Protein AF-A0A6I9PA57-F1 (afdb_monomer_lite)

Sequence (96 aa):
MAKDPLAEAGFYFDELNKLRVLEPDVSQKTSELKEECKEFVDKIGQFQKIVGGLIELVDDLAKEAEREKMKVRLALAHFEIPGGCRFWPRLSSSHA

Secondary structure (DSSP, 8-state):
----HHHHTT-EE-TTS-EESS-HHHHHHHHHHHHHHHHHHHHHHHHHHHHHHHHHHHHHHHHHHHHHHHHHHHHHHHHS-SS-------------

Foldseek 3Di:
DDDDVCVVVQWDADPVRDTDNDDPVVVVVVVVVVVVVVVVVVVVVVVVVVVVVVVVVVVVVVVVVVVVVVVVVVVVVVVCDDDDDDDDPPPDDDDD

Radius of gyration: 35.33 Å; chains: 1; bounding box: 52×24×100 Å

InterPro domains:
  IPR028172 Intraflagellar transport protein 20 [PF14931] (10-71)
  IPR028172 Intraflagellar transport protein 20 [PTHR31978] (1-72)

Organism: NCBI:txid8208

Structure (mmCIF, N/CA/C/O backbone):
data_AF-A0A6I9PA57-F1
#
_entry.id   AF-A0A6I9PA57-F1
#
loop_
_atom_site.group_PDB
_atom_site.id
_atom_site.type_symbol
_atom_site.label_atom_id
_atom_site.label_alt_id
_atom_site.label_comp_id
_atom_site.label_asym_id
_atom_site.label_entity_id
_atom_site.label_seq_id
_atom_site.pdbx_PDB_ins_code
_atom_site.Cartn_x
_atom_site.Cartn_y
_atom_site.Cartn_z
_atom_site.occupancy
_atom_site.B_iso_or_equiv
_atom_site.auth_seq_id
_atom_site.auth_comp_id
_atom_site.auth_asym_id
_atom_site.auth_atom_id
_atom_site.pdbx_PDB_model_num
ATOM 1 N N . MET A 1 1 ? -15.715 -19.232 44.780 1.00 43.34 1 MET A N 1
ATOM 2 C CA . MET A 1 1 ? -15.259 -17.945 44.221 1.00 43.34 1 MET A CA 1
ATOM 3 C C . MET A 1 1 ? -16.508 -17.193 43.801 1.00 43.34 1 MET A C 1
ATOM 5 O O . MET A 1 1 ? -17.192 -17.669 42.903 1.00 43.34 1 MET A O 1
ATOM 9 N N . ALA A 1 2 ? -16.898 -16.149 44.535 1.00 54.94 2 ALA A N 1
ATOM 10 C CA . ALA A 1 2 ? -18.053 -15.337 44.155 1.00 54.94 2 ALA A CA 1
ATOM 11 C C . ALA A 1 2 ? -17.717 -14.623 42.841 1.00 54.94 2 ALA A C 1
ATOM 13 O O . ALA A 1 2 ? -16.647 -14.027 42.733 1.00 54.94 2 ALA A O 1
ATOM 14 N N . LYS A 1 3 ? -18.578 -14.763 41.832 1.00 58.03 3 LYS A N 1
ATOM 15 C CA . LYS A 1 3 ? -18.449 -14.011 40.583 1.00 58.03 3 LYS A CA 1
ATOM 16 C C . LYS A 1 3 ? -18.714 -12.542 40.899 1.00 58.03 3 LYS A C 1
ATOM 18 O O . LYS A 1 3 ? -19.632 -12.250 41.662 1.00 58.03 3 LYS A O 1
ATOM 23 N N . ASP A 1 4 ? -17.890 -11.652 40.361 1.00 73.94 4 ASP A N 1
ATOM 24 C CA . ASP A 1 4 ? -18.064 -10.217 40.552 1.00 73.94 4 ASP A CA 1
ATOM 25 C C . ASP A 1 4 ? -19.366 -9.780 39.847 1.00 73.94 4 ASP A C 1
ATOM 27 O O . ASP A 1 4 ? -19.468 -9.932 38.624 1.00 73.94 4 ASP A O 1
ATOM 31 N N . PRO A 1 5 ? -20.388 -9.296 40.578 1.00 78.25 5 PRO A N 1
ATOM 32 C CA . PRO A 1 5 ? -21.686 -8.952 39.998 1.00 78.25 5 PRO A CA 1
ATOM 33 C C . PRO A 1 5 ? -21.587 -7.829 38.958 1.00 78.25 5 PRO A C 1
ATOM 35 O O . PRO A 1 5 ? -22.452 -7.724 38.090 1.00 78.25 5 PRO A O 1
ATOM 38 N N . LEU A 1 6 ? -20.532 -7.007 39.010 1.00 76.25 6 LEU A N 1
ATOM 39 C CA . LEU A 1 6 ? -20.271 -5.980 38.001 1.00 76.25 6 LEU A CA 1
ATOM 40 C C . LEU A 1 6 ? -19.831 -6.601 36.672 1.00 76.25 6 LEU A C 1
ATOM 42 O O . LEU A 1 6 ? -20.356 -6.217 35.628 1.00 76.25 6 LEU A O 1
ATOM 46 N N . ALA A 1 7 ? -18.961 -7.612 36.714 1.00 73.06 7 ALA A N 1
ATOM 47 C CA . ALA A 1 7 ? -18.520 -8.327 35.519 1.00 73.06 7 ALA A CA 1
ATOM 48 C C . ALA A 1 7 ? -19.672 -9.114 34.869 1.00 73.06 7 ALA A C 1
ATOM 50 O O . ALA A 1 7 ? -19.793 -9.142 33.647 1.00 73.06 7 ALA A O 1
ATOM 51 N N . GLU A 1 8 ? -20.570 -9.697 35.673 1.00 77.81 8 GLU A N 1
ATOM 52 C CA . GLU A 1 8 ? -21.763 -10.402 35.173 1.00 77.81 8 GLU A CA 1
ATOM 53 C C . GLU A 1 8 ? -22.784 -9.444 34.525 1.00 77.81 8 GLU A C 1
ATOM 55 O O . GLU A 1 8 ? -23.503 -9.827 33.603 1.00 77.81 8 GLU A O 1
ATOM 60 N N . ALA A 1 9 ? -22.786 -8.174 34.940 1.00 82.44 9 ALA A N 1
ATOM 61 C CA . ALA A 1 9 ? -23.549 -7.094 34.318 1.00 82.44 9 ALA A CA 1
ATOM 62 C C . ALA A 1 9 ? -22.827 -6.426 33.124 1.00 82.44 9 ALA A C 1
ATOM 64 O O . ALA A 1 9 ? -23.357 -5.473 32.551 1.00 82.44 9 ALA A O 1
ATOM 65 N N . GLY A 1 10 ? -21.639 -6.911 32.734 1.00 78.38 10 GLY A N 1
ATOM 66 C CA . GLY A 1 10 ? -20.856 -6.375 31.614 1.00 78.38 10 GLY A CA 1
ATOM 67 C C . GLY A 1 10 ? -20.094 -5.084 31.930 1.00 78.38 10 GLY A C 1
ATOM 68 O O . GLY A 1 10 ? -19.706 -4.363 31.011 1.00 78.38 10 GLY A O 1
ATOM 69 N N . PHE A 1 11 ? -19.887 -4.777 33.212 1.00 83.31 11 PHE A N 1
ATOM 70 C CA . PHE A 1 11 ? -19.055 -3.667 33.663 1.00 83.31 11 PHE A CA 1
ATOM 71 C C . PHE A 1 11 ? -17.682 -4.161 34.115 1.00 83.31 11 PHE A C 1
ATOM 73 O O . PHE A 1 11 ? -17.553 -5.066 34.936 1.00 83.31 11 PHE A O 1
ATOM 80 N N . TYR A 1 12 ? -16.651 -3.503 33.608 1.00 82.88 12 TYR A N 1
ATOM 81 C CA . TYR A 1 12 ? -15.249 -3.788 33.872 1.00 82.88 12 TYR A CA 1
ATOM 82 C C . TYR A 1 12 ? -14.589 -2.552 34.470 1.00 82.88 12 TYR A C 1
ATOM 84 O O . TYR A 1 12 ? -14.959 -1.428 34.137 1.00 82.88 12 TYR A O 1
ATOM 92 N N . PHE A 1 13 ? -13.597 -2.732 35.332 1.00 82.62 13 PHE A N 1
ATOM 93 C CA . PHE A 1 13 ? -12.752 -1.626 35.773 1.00 82.62 13 PHE A CA 1
ATOM 94 C C . PHE A 1 13 ? -11.477 -1.587 34.940 1.00 82.62 13 PHE A C 1
ATOM 96 O O . PHE A 1 13 ? -10.920 -2.629 34.602 1.00 82.62 13 PHE A O 1
ATOM 103 N N . ASP A 1 14 ? -11.027 -0.383 34.598 1.00 79.44 14 ASP A N 1
ATOM 104 C CA . ASP A 1 14 ? -9.707 -0.188 34.003 1.00 79.44 14 ASP A CA 1
ATOM 105 C C . ASP A 1 14 ? -8.610 0.015 35.055 1.00 79.44 14 ASP A C 1
ATOM 107 O O . ASP A 1 14 ? -8.864 0.062 36.259 1.00 79.44 14 ASP A O 1
ATOM 111 N N . GLU A 1 15 ? -7.375 0.176 34.583 1.00 80.56 15 GLU A N 1
ATOM 112 C CA . GLU A 1 15 ? -6.166 0.393 35.392 1.00 80.56 15 GLU A CA 1
ATOM 113 C C . GLU A 1 15 ? -6.237 1.636 36.302 1.00 80.56 15 GLU A C 1
ATOM 115 O O . GLU A 1 15 ? -5.446 1.777 37.232 1.00 80.56 15 GLU A O 1
ATOM 120 N N . LEU A 1 16 ? -7.189 2.543 36.057 1.00 84.56 16 LEU A N 1
ATOM 121 C CA . LEU A 1 16 ? -7.433 3.752 36.842 1.00 84.56 16 LEU A CA 1
ATOM 122 C C . LEU A 1 16 ? -8.682 3.629 37.731 1.00 84.56 16 LEU A C 1
ATOM 124 O O . LEU A 1 16 ? -9.171 4.642 38.237 1.00 84.56 16 LEU A O 1
ATOM 128 N N . ASN A 1 17 ? -9.204 2.412 37.925 1.00 79.88 17 ASN A N 1
ATOM 129 C CA . ASN A 1 17 ? -10.449 2.115 38.639 1.00 79.88 17 ASN A CA 1
ATOM 130 C C . ASN A 1 17 ? -11.677 2.841 38.064 1.00 79.88 17 ASN A C 1
ATOM 132 O O . ASN A 1 17 ? -12.626 3.148 38.790 1.00 79.88 17 ASN A O 1
ATOM 136 N N . LYS A 1 18 ? -11.690 3.128 36.758 1.00 82.38 18 LYS A N 1
ATOM 137 C CA . LYS A 1 18 ? -12.863 3.699 36.088 1.00 82.38 18 LYS A CA 1
ATOM 138 C C . LYS A 1 18 ? -13.736 2.588 35.530 1.00 82.38 18 LYS A C 1
ATOM 140 O O . LYS A 1 18 ? -13.237 1.625 34.953 1.00 82.38 18 LYS A O 1
ATOM 145 N N . LEU A 1 19 ? -15.047 2.760 35.673 1.00 86.19 19 LEU A N 1
ATOM 146 C CA . LEU A 1 19 ? -16.042 1.850 35.120 1.00 86.19 19 LEU A CA 1
ATOM 147 C C . LEU A 1 19 ? -16.028 1.923 33.582 1.00 86.19 19 LEU A C 1
ATOM 149 O O . LEU A 1 19 ? -16.111 3.008 33.002 1.00 86.19 19 LEU A O 1
ATOM 153 N N . ARG A 1 20 ? -15.959 0.770 32.923 1.00 78.19 20 ARG A N 1
ATOM 154 C CA . ARG A 1 20 ? -15.994 0.582 31.471 1.00 78.19 20 ARG A CA 1
ATOM 155 C C . ARG A 1 20 ? -17.020 -0.477 31.107 1.00 78.19 20 ARG A C 1
ATOM 157 O O . ARG A 1 20 ? -17.228 -1.433 31.839 1.00 78.19 20 ARG A O 1
ATOM 164 N N . VAL A 1 21 ? -17.648 -0.303 29.952 1.00 84.31 21 VAL A N 1
ATOM 165 C CA . VAL A 1 21 ? -18.625 -1.261 29.399 1.00 84.31 21 VAL A CA 1
ATOM 166 C C . VAL A 1 21 ? -17.952 -2.238 28.427 1.00 84.31 21 VAL A C 1
ATOM 168 O O . VAL A 1 21 ? -18.466 -3.313 28.143 1.00 84.31 21 VAL A O 1
ATOM 171 N N . LEU A 1 22 ? -16.781 -1.860 27.907 1.00 79.69 22 LEU A N 1
ATOM 172 C CA . LEU A 1 22 ? -15.971 -2.704 27.041 1.00 79.69 22 LEU A CA 1
ATOM 173 C C . LEU A 1 22 ? -14.900 -3.401 27.875 1.00 79.69 22 LEU A C 1
ATOM 175 O O . LEU A 1 22 ? -14.199 -2.747 28.651 1.00 79.69 22 LEU A O 1
ATOM 179 N N . GLU A 1 23 ? -14.769 -4.708 27.678 1.00 81.75 23 GLU A N 1
ATOM 180 C CA . GLU A 1 23 ? -13.725 -5.509 28.304 1.00 81.75 23 GLU A CA 1
ATOM 181 C C . GLU A 1 23 ? -12.334 -4.951 27.926 1.00 81.75 23 GLU A C 1
ATOM 183 O O . GLU A 1 23 ? -12.086 -4.696 26.738 1.00 81.75 23 GLU A O 1
ATOM 188 N N . PRO A 1 24 ? -11.426 -4.730 28.897 1.00 81.12 24 PRO A N 1
ATOM 189 C CA . PRO A 1 24 ? -10.118 -4.116 28.658 1.00 81.12 24 PRO A CA 1
ATOM 190 C C . PRO A 1 24 ? -9.306 -4.836 27.577 1.00 81.12 24 PRO A C 1
ATOM 192 O O . PRO A 1 24 ? -8.804 -4.188 26.660 1.00 81.12 24 PRO A O 1
ATOM 195 N N . ASP A 1 25 ? -9.282 -6.169 27.614 1.00 82.81 25 ASP A N 1
ATOM 196 C CA . ASP A 1 25 ? -8.576 -7.006 26.640 1.00 82.81 25 ASP A CA 1
ATOM 197 C C . ASP A 1 25 ? -9.113 -6.822 25.218 1.00 82.81 25 ASP A C 1
ATOM 199 O O . ASP A 1 25 ? -8.349 -6.749 24.255 1.00 82.81 25 ASP A O 1
ATOM 203 N N . VAL A 1 26 ? -10.437 -6.732 25.063 1.00 84.38 26 VAL A N 1
ATOM 204 C CA . VAL A 1 26 ? -11.076 -6.513 23.758 1.00 84.38 26 VAL A CA 1
ATOM 205 C C . VAL A 1 26 ? -10.774 -5.105 23.254 1.00 84.38 26 VAL A C 1
ATOM 207 O O . VAL A 1 26 ? -10.464 -4.924 22.075 1.00 84.38 26 VAL A O 1
ATOM 210 N N . SER A 1 27 ? -10.810 -4.107 24.141 1.00 84.19 27 SER A N 1
ATOM 211 C CA . SER A 1 27 ? -10.437 -2.728 23.818 1.00 84.19 27 SER A CA 1
ATOM 212 C C . SER A 1 27 ? -8.989 -2.629 23.342 1.00 84.19 27 SER A C 1
ATOM 214 O O . SER A 1 27 ? -8.714 -1.941 22.358 1.00 84.19 27 SER A O 1
ATOM 216 N N . GLN A 1 28 ? -8.071 -3.306 24.030 1.00 87.38 28 GLN A N 1
ATOM 217 C CA . GLN A 1 28 ? -6.649 -3.283 23.721 1.00 87.38 28 GLN A CA 1
ATOM 218 C C . GLN A 1 28 ? -6.362 -3.980 22.389 1.00 87.38 28 GLN A C 1
ATOM 220 O O . GLN A 1 28 ? -5.813 -3.350 21.487 1.00 87.38 28 GLN A O 1
ATOM 225 N N . LYS A 1 29 ? -6.866 -5.207 22.202 1.00 88.81 29 LYS A N 1
ATOM 226 C CA . LYS A 1 29 ? -6.755 -5.949 20.933 1.00 88.81 29 LYS A CA 1
ATOM 227 C C . LYS A 1 29 ? -7.331 -5.173 19.750 1.00 88.81 29 LYS A C 1
ATOM 229 O O . LYS A 1 29 ? -6.772 -5.192 18.660 1.00 88.81 29 LYS A O 1
ATOM 234 N N . THR A 1 30 ? -8.444 -4.467 19.952 1.00 89.88 30 THR A N 1
ATOM 235 C CA . THR A 1 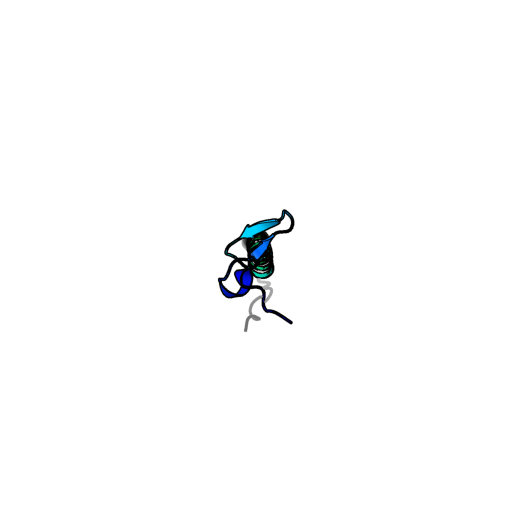30 ? -9.050 -3.635 18.899 1.00 89.88 30 THR A CA 1
ATOM 236 C C . THR A 1 30 ? -8.166 -2.434 18.546 1.00 89.88 30 THR A C 1
ATOM 238 O O . THR A 1 30 ? -8.105 -2.037 17.382 1.00 89.88 30 THR A O 1
ATOM 241 N N . SER A 1 31 ? -7.473 -1.851 19.529 1.00 90.25 31 SER A N 1
ATOM 242 C CA . SER A 1 31 ? -6.529 -0.755 19.292 1.00 90.25 31 SER A CA 1
ATOM 243 C C . SER A 1 31 ? -5.284 -1.237 18.549 1.00 90.25 31 SER A C 1
ATOM 245 O O . SER A 1 31 ? -4.916 -0.629 17.546 1.00 90.25 31 SER A O 1
ATOM 247 N N . GLU A 1 32 ? -4.697 -2.351 18.985 1.00 94.00 32 GLU A N 1
ATOM 248 C CA . GLU A 1 32 ? -3.550 -2.990 18.327 1.00 94.00 32 GLU A CA 1
ATOM 249 C C . GLU A 1 32 ? -3.888 -3.346 16.874 1.00 94.00 32 GLU A C 1
ATOM 251 O O . GLU A 1 32 ? -3.205 -2.911 15.949 1.00 94.00 32 GLU A O 1
ATOM 256 N N . LEU A 1 33 ? -5.029 -4.004 16.641 1.00 94.06 33 LEU A N 1
ATOM 257 C CA . LEU A 1 33 ? -5.487 -4.348 15.293 1.00 94.06 33 LEU A CA 1
ATOM 258 C C . LEU A 1 33 ? -5.652 -3.113 14.395 1.00 94.06 33 LEU A C 1
ATOM 260 O O . LEU A 1 33 ? -5.331 -3.148 13.206 1.00 94.06 33 LEU A O 1
ATOM 264 N N . LYS A 1 34 ? -6.161 -2.003 14.943 1.00 94.75 34 LYS A N 1
ATOM 265 C CA . LYS A 1 34 ? -6.316 -0.743 14.204 1.00 94.75 34 LYS A CA 1
ATOM 266 C C . LYS A 1 34 ? -4.963 -0.163 13.790 1.00 94.75 34 LYS A C 1
ATOM 268 O O . LYS A 1 34 ? -4.866 0.412 12.705 1.00 94.75 34 LYS A O 1
ATOM 273 N N . GLU A 1 35 ? -3.952 -0.264 14.645 1.00 96.38 35 GLU A N 1
ATOM 274 C CA . GLU A 1 35 ? -2.592 0.185 14.343 1.00 96.38 35 GLU A CA 1
ATOM 275 C C . GLU A 1 35 ? -1.937 -0.709 13.290 1.00 96.38 35 GLU A C 1
ATOM 277 O O . GLU A 1 35 ? -1.472 -0.197 12.271 1.00 96.38 35 GLU A O 1
ATOM 282 N N . GLU A 1 36 ? -2.028 -2.029 13.444 1.00 95.75 36 GLU A N 1
ATOM 283 C CA . GLU A 1 36 ? -1.525 -2.993 12.459 1.00 95.75 36 GLU A CA 1
ATOM 284 C C . GLU A 1 36 ? -2.159 -2.792 11.079 1.00 95.75 36 GLU A C 1
ATOM 286 O O . GLU A 1 36 ? -1.473 -2.807 10.056 1.00 95.75 36 GLU A O 1
ATOM 291 N N . CYS A 1 37 ? -3.471 -2.545 11.032 1.00 96.94 37 CYS A N 1
ATOM 292 C CA . CYS A 1 37 ? -4.181 -2.277 9.785 1.00 96.94 37 CYS A CA 1
ATOM 293 C C . CYS A 1 37 ? -3.680 -0.997 9.100 1.00 96.94 37 CYS A C 1
ATOM 295 O O . CYS A 1 37 ? -3.551 -0.971 7.875 1.00 96.94 37 CYS A O 1
ATOM 297 N N . LYS A 1 38 ? -3.372 0.061 9.863 1.00 96.38 38 LYS A N 1
ATOM 298 C CA . LYS A 1 38 ? -2.773 1.284 9.304 1.00 96.38 38 LYS A CA 1
ATOM 299 C C . LYS A 1 38 ? -1.387 1.011 8.743 1.00 96.38 38 LYS A C 1
ATOM 301 O O . LYS A 1 38 ? -1.124 1.369 7.599 1.00 96.38 38 LYS A O 1
ATOM 306 N N . GLU A 1 39 ? -0.534 0.331 9.506 1.00 97.25 39 GLU A N 1
ATOM 307 C CA . GLU A 1 39 ? 0.800 -0.035 9.030 1.00 97.25 39 GLU A CA 1
ATOM 308 C C . GLU A 1 39 ? 0.747 -0.894 7.768 1.00 97.25 39 GLU A C 1
ATOM 310 O O . GLU A 1 39 ? 1.568 -0.731 6.867 1.00 97.25 39 GLU A O 1
ATOM 315 N N . PHE A 1 40 ? -0.204 -1.824 7.698 1.00 97.69 40 PHE A N 1
ATOM 316 C CA . PHE A 1 40 ? -0.387 -2.672 6.532 1.00 97.69 40 PHE A CA 1
ATOM 317 C C . PHE A 1 40 ? -0.741 -1.839 5.296 1.00 97.69 40 PHE A C 1
ATOM 319 O O . PHE A 1 40 ? -0.098 -1.981 4.257 1.00 97.69 40 PHE A O 1
ATOM 326 N N . VAL A 1 41 ? -1.709 -0.924 5.413 1.00 97.12 41 VAL A N 1
ATOM 327 C CA . VAL A 1 41 ? -2.090 -0.022 4.316 1.00 97.12 41 VAL A CA 1
ATOM 328 C C . VAL A 1 41 ? -0.916 0.864 3.892 1.00 97.12 41 VAL A C 1
ATOM 330 O O . VAL A 1 41 ? -0.670 1.007 2.693 1.00 97.12 41 VAL A O 1
ATOM 333 N N . ASP A 1 42 ? -0.142 1.389 4.841 1.00 97.69 42 ASP A N 1
ATOM 334 C CA . ASP A 1 42 ? 1.036 2.208 4.544 1.00 97.69 42 ASP A CA 1
ATOM 335 C C . ASP A 1 42 ? 2.118 1.410 3.801 1.00 97.69 42 ASP A C 1
ATOM 337 O O . ASP A 1 42 ? 2.648 1.878 2.788 1.00 97.69 42 ASP A O 1
ATOM 341 N N . LYS A 1 43 ? 2.409 0.178 4.243 1.00 97.38 43 LYS A N 1
ATOM 342 C CA . LYS A 1 43 ? 3.356 -0.733 3.575 1.00 97.38 43 LYS A CA 1
ATOM 343 C C . LYS A 1 43 ? 2.904 -1.057 2.147 1.00 97.38 43 LYS A C 1
ATOM 345 O O . LYS A 1 43 ? 3.720 -1.027 1.226 1.00 97.38 43 LYS A O 1
ATOM 350 N N . ILE A 1 44 ? 1.609 -1.299 1.934 1.00 97.31 44 ILE A N 1
ATOM 351 C CA . ILE A 1 44 ? 1.045 -1.516 0.592 1.00 97.31 44 ILE A CA 1
ATOM 352 C C . ILE A 1 44 ? 1.172 -0.256 -0.273 1.00 97.31 44 ILE A C 1
ATOM 354 O O . ILE A 1 44 ? 1.576 -0.349 -1.433 1.00 97.31 44 ILE A O 1
ATOM 358 N N . GLY A 1 45 ? 0.899 0.925 0.283 1.00 97.06 45 GLY A N 1
ATOM 359 C CA . GLY A 1 45 ? 1.069 2.192 -0.426 1.00 97.06 45 GLY A CA 1
ATOM 360 C C . GLY A 1 45 ? 2.521 2.444 -0.848 1.00 97.06 45 GLY A C 1
ATOM 361 O O . GLY A 1 45 ? 2.777 2.907 -1.960 1.00 97.06 45 GLY A O 1
ATOM 362 N N . GLN A 1 46 ? 3.493 2.100 0.000 1.00 97.12 46 GLN A N 1
ATOM 363 C CA . GLN A 1 46 ? 4.918 2.160 -0.346 1.00 97.12 46 GLN A CA 1
ATOM 364 C C . GLN A 1 46 ? 5.281 1.162 -1.449 1.00 97.12 46 GLN A C 1
ATOM 366 O O . GLN A 1 46 ? 5.957 1.532 -2.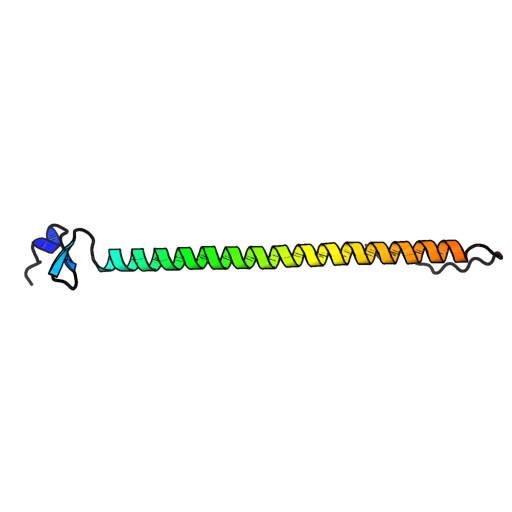408 1.00 97.12 46 GLN A O 1
ATOM 371 N N . PHE A 1 47 ? 4.795 -0.078 -1.354 1.00 97.50 47 PHE A N 1
ATOM 372 C CA . PHE A 1 47 ? 5.023 -1.099 -2.374 1.00 97.50 47 PHE A CA 1
ATOM 373 C C . PHE A 1 47 ? 4.502 -0.657 -3.749 1.00 97.50 47 PHE A C 1
ATOM 375 O O . PHE A 1 47 ? 5.229 -0.734 -4.738 1.00 97.50 47 PHE A O 1
ATOM 382 N N . GLN A 1 48 ? 3.283 -0.114 -3.808 1.00 96.25 48 GLN A N 1
ATOM 383 C CA . GLN A 1 48 ? 2.701 0.408 -5.048 1.00 96.25 48 GLN A CA 1
ATOM 384 C C . GLN A 1 48 ? 3.537 1.538 -5.660 1.00 96.25 48 GLN A C 1
ATOM 386 O O . GLN A 1 48 ? 3.719 1.563 -6.874 1.00 96.25 48 GLN A O 1
ATOM 391 N N . LYS A 1 49 ? 4.097 2.440 -4.841 1.00 97.25 49 LYS A N 1
ATOM 392 C CA . LYS A 1 49 ? 5.001 3.500 -5.323 1.00 97.25 49 LYS A CA 1
ATOM 393 C C . LYS A 1 49 ? 6.279 2.935 -5.939 1.00 97.25 49 LYS A C 1
ATOM 395 O O . LYS A 1 49 ? 6.697 3.404 -6.992 1.00 97.25 49 LYS A O 1
ATOM 400 N N . ILE A 1 50 ? 6.884 1.927 -5.307 1.00 96.94 50 ILE A N 1
ATOM 401 C CA . ILE A 1 50 ? 8.107 1.285 -5.814 1.00 96.94 50 ILE A CA 1
ATOM 402 C C . ILE A 1 50 ? 7.831 0.596 -7.153 1.00 96.94 50 ILE A C 1
ATOM 404 O O . ILE A 1 50 ? 8.579 0.787 -8.109 1.00 96.94 50 ILE A O 1
ATOM 408 N N . VAL A 1 51 ? 6.744 -0.176 -7.237 1.00 97.12 51 VAL A N 1
ATOM 409 C CA . VAL A 1 51 ? 6.358 -0.866 -8.475 1.00 97.12 51 VAL A CA 1
ATOM 410 C C . VAL A 1 51 ? 6.016 0.136 -9.578 1.00 97.12 51 VAL A C 1
ATOM 412 O O . VAL A 1 51 ? 6.462 -0.047 -10.706 1.00 97.12 51 VAL A O 1
ATOM 415 N N . GLY A 1 52 ? 5.294 1.214 -9.259 1.00 97.06 52 GLY A N 1
ATOM 416 C CA . GLY A 1 52 ? 5.013 2.297 -10.204 1.00 97.06 52 GLY A CA 1
ATOM 417 C C . GLY A 1 52 ? 6.290 2.918 -10.774 1.00 97.06 52 GLY A C 1
ATOM 418 O O . GLY A 1 52 ? 6.439 2.990 -11.989 1.00 97.06 52 GLY A O 1
ATOM 419 N N . GLY A 1 53 ? 7.254 3.259 -9.913 1.00 96.88 53 GLY A N 1
ATOM 420 C CA . GLY A 1 53 ? 8.548 3.785 -10.356 1.00 96.88 53 GLY A CA 1
ATOM 421 C C . GLY A 1 53 ? 9.353 2.791 -11.200 1.00 96.88 53 GLY A C 1
ATOM 422 O O . GLY A 1 53 ? 9.996 3.182 -12.169 1.00 96.88 53 GLY A O 1
ATOM 423 N N . LEU A 1 54 ? 9.297 1.491 -10.888 1.00 96.50 54 LEU A N 1
ATOM 424 C CA . LEU A 1 54 ? 9.947 0.465 -11.708 1.00 96.50 54 LEU A CA 1
ATOM 425 C C . LEU A 1 54 ? 9.326 0.367 -13.110 1.00 96.50 54 LEU A C 1
ATOM 427 O O . LEU A 1 54 ? 10.065 0.224 -14.080 1.00 96.50 54 LEU A O 1
ATOM 431 N N . ILE A 1 55 ? 7.997 0.447 -13.224 1.00 96.62 55 ILE A N 1
ATOM 432 C CA . ILE A 1 55 ? 7.304 0.435 -14.521 1.00 96.62 55 ILE A CA 1
ATOM 433 C C . ILE A 1 55 ? 7.758 1.624 -15.371 1.00 96.62 55 ILE A C 1
ATOM 435 O O . ILE A 1 55 ? 8.125 1.431 -16.526 1.00 96.62 55 ILE A O 1
ATOM 439 N N . GLU A 1 56 ? 7.815 2.824 -14.788 1.00 96.88 56 GLU A N 1
ATOM 440 C CA . GLU A 1 56 ? 8.291 4.026 -15.486 1.00 96.88 56 GLU A CA 1
ATOM 441 C C . GLU A 1 56 ? 9.724 3.855 -16.010 1.00 96.88 56 GLU A C 1
ATOM 443 O O . GLU A 1 56 ? 9.999 4.126 -17.180 1.00 96.88 56 GLU A O 1
ATOM 448 N N . LEU A 1 57 ? 10.630 3.329 -15.177 1.00 96.44 57 LEU A N 1
ATOM 449 C CA . LEU A 1 57 ? 12.014 3.064 -15.580 1.00 96.44 57 LEU A CA 1
ATOM 450 C C . LEU A 1 57 ? 12.106 2.041 -16.722 1.00 96.44 57 LEU A C 1
ATOM 452 O O . LEU A 1 57 ? 12.911 2.207 -17.640 1.00 96.44 57 LEU A O 1
ATOM 456 N N . VAL A 1 58 ? 11.294 0.983 -16.678 1.00 96.44 58 VAL A N 1
ATOM 457 C CA . VAL A 1 58 ? 11.254 -0.043 -17.732 1.00 96.44 58 VAL A CA 1
ATOM 458 C C . VAL A 1 58 ? 10.701 0.531 -19.039 1.00 96.44 58 VAL A C 1
ATOM 460 O O . VAL A 1 58 ? 11.254 0.249 -20.104 1.00 96.44 58 VAL A O 1
ATOM 463 N N . ASP A 1 59 ? 9.666 1.367 -18.975 1.00 96.38 59 ASP A N 1
ATOM 464 C CA . ASP A 1 59 ? 9.093 2.032 -20.148 1.00 96.38 59 ASP A CA 1
ATOM 465 C C . ASP A 1 59 ? 10.093 2.984 -20.808 1.00 96.38 59 ASP A C 1
ATOM 467 O O . ASP A 1 59 ? 10.201 3.036 -22.038 1.00 96.38 59 ASP A O 1
ATOM 471 N N . ASP A 1 60 ? 10.852 3.734 -20.014 1.00 96.19 60 ASP A N 1
ATOM 472 C CA . ASP A 1 60 ? 11.862 4.646 -20.542 1.00 96.19 60 ASP A CA 1
ATOM 473 C C . ASP A 1 60 ? 13.039 3.898 -21.169 1.00 96.19 60 ASP A C 1
ATOM 475 O O . ASP A 1 60 ? 13.467 4.254 -22.275 1.00 96.19 60 ASP A O 1
ATOM 479 N N . LEU A 1 61 ? 13.478 2.797 -20.552 1.00 94.88 61 LEU A N 1
ATOM 480 C CA . LEU A 1 61 ? 14.478 1.907 -21.137 1.00 94.88 61 LEU A CA 1
ATOM 481 C C . LEU A 1 61 ? 13.993 1.305 -22.467 1.00 94.88 61 LEU A C 1
ATOM 483 O O . LEU A 1 61 ? 14.748 1.261 -23.440 1.00 94.88 61 LEU A O 1
ATOM 487 N N . ALA A 1 62 ? 12.728 0.884 -22.551 1.00 93.88 62 ALA A N 1
ATOM 488 C CA . ALA A 1 62 ? 12.146 0.367 -23.789 1.00 93.88 62 ALA A CA 1
ATOM 489 C C . ALA A 1 62 ? 12.127 1.433 -24.900 1.00 93.88 62 ALA A C 1
ATOM 491 O O . ALA A 1 62 ? 12.502 1.151 -26.043 1.00 93.88 62 ALA A O 1
ATOM 492 N N . LYS A 1 63 ? 11.759 2.680 -24.573 1.00 93.88 63 LYS A N 1
ATOM 493 C CA . LYS A 1 63 ? 11.789 3.802 -25.530 1.00 93.88 63 LYS A CA 1
ATOM 494 C C . LYS A 1 63 ? 13.206 4.110 -26.011 1.00 93.88 63 LYS A C 1
ATOM 496 O O . LYS A 1 63 ? 13.390 4.419 -27.190 1.00 93.88 63 LYS A O 1
ATOM 501 N N . GLU A 1 64 ? 14.205 4.064 -25.131 1.00 92.56 64 GLU A N 1
ATOM 502 C CA . GLU A 1 64 ? 15.608 4.244 -25.524 1.00 92.56 64 GLU A CA 1
ATOM 503 C C . GLU A 1 64 ? 16.095 3.124 -26.439 1.00 92.56 64 GLU A C 1
ATOM 505 O O . GLU A 1 64 ? 16.674 3.410 -27.488 1.00 92.56 64 GLU A O 1
ATOM 510 N N . ALA A 1 65 ? 15.785 1.870 -26.109 1.00 91.81 65 ALA A N 1
ATOM 511 C CA . ALA A 1 65 ? 16.147 0.726 -26.935 1.00 91.81 65 ALA A CA 1
ATOM 512 C C . ALA A 1 65 ? 15.569 0.836 -28.358 1.00 91.81 65 ALA A C 1
ATOM 514 O O . ALA A 1 65 ? 16.277 0.589 -29.337 1.00 91.81 65 ALA A O 1
ATOM 515 N N . GLU A 1 66 ? 14.309 1.255 -28.501 1.00 87.62 66 GLU A N 1
ATOM 516 C CA . GLU A 1 66 ? 13.700 1.462 -29.820 1.00 87.62 66 GLU A CA 1
ATOM 517 C C . GLU A 1 66 ? 14.295 2.663 -30.573 1.00 87.62 66 GLU A C 1
ATOM 519 O O . GLU A 1 66 ? 14.516 2.580 -31.786 1.00 87.62 66 GLU A O 1
ATOM 524 N N . ARG A 1 67 ? 14.645 3.757 -29.878 1.00 87.50 67 ARG A N 1
ATOM 525 C CA . ARG A 1 67 ? 15.363 4.889 -30.494 1.00 87.50 67 ARG A CA 1
ATOM 526 C C . ARG A 1 67 ? 16.706 4.460 -31.075 1.00 87.50 67 ARG A C 1
ATOM 528 O O . ARG A 1 67 ? 17.017 4.820 -32.211 1.00 87.50 67 ARG A O 1
ATOM 535 N N . GLU A 1 68 ? 17.490 3.688 -30.330 1.00 83.06 68 GLU A N 1
ATOM 536 C CA . GLU A 1 68 ? 18.790 3.206 -30.803 1.00 83.06 68 GLU A CA 1
ATOM 537 C C . GLU A 1 68 ? 18.639 2.218 -31.968 1.00 83.06 68 GLU A C 1
ATOM 539 O O . GLU A 1 68 ? 19.324 2.363 -32.984 1.00 83.06 68 GLU A O 1
ATOM 544 N N . LYS A 1 69 ? 17.664 1.295 -31.919 1.00 80.00 69 LYS A N 1
ATOM 545 C CA . LYS A 1 69 ? 17.334 0.431 -33.070 1.00 80.00 69 LYS A CA 1
ATOM 546 C C . LYS A 1 69 ? 16.990 1.243 -34.322 1.00 80.00 69 LYS A C 1
ATOM 548 O O . LYS A 1 69 ? 17.401 0.875 -35.425 1.00 80.00 69 LYS A O 1
ATOM 553 N N . MET A 1 70 ? 16.251 2.345 -34.175 1.00 76.94 70 MET A N 1
ATOM 554 C CA . MET A 1 70 ? 15.881 3.213 -35.295 1.00 76.94 70 MET A CA 1
ATOM 555 C C . MET A 1 70 ? 17.091 3.956 -35.876 1.00 76.94 70 MET A C 1
ATOM 557 O O . MET A 1 70 ? 17.239 3.989 -37.099 1.00 76.94 70 MET A O 1
ATOM 561 N N . LYS A 1 71 ? 17.988 4.486 -35.031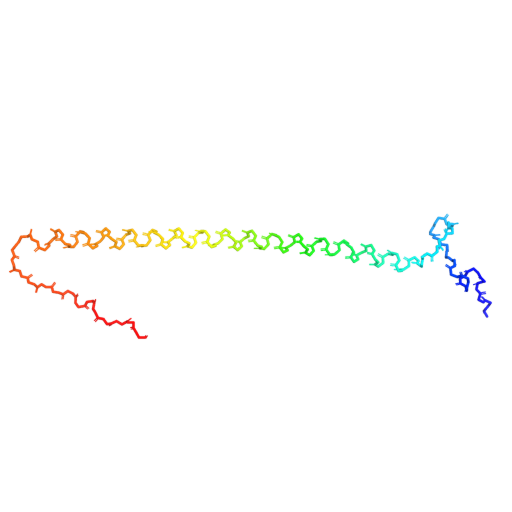 1.00 77.50 71 LYS A N 1
AT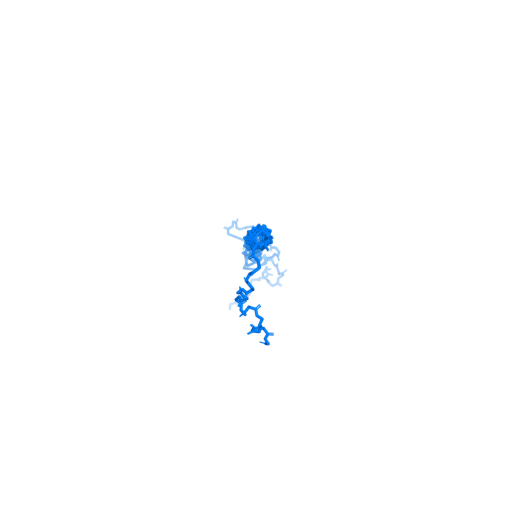OM 562 C CA . LYS A 1 71 ? 19.243 5.124 -35.475 1.00 77.50 71 LYS A CA 1
ATOM 563 C C . LYS A 1 71 ? 20.134 4.148 -36.241 1.00 77.50 71 LYS A C 1
ATOM 565 O O . LYS A 1 71 ? 20.614 4.486 -37.321 1.00 77.50 71 LYS A O 1
ATOM 570 N N . VAL A 1 72 ? 20.302 2.927 -35.726 1.00 74.75 72 VAL A N 1
ATOM 571 C CA . VAL A 1 72 ? 21.079 1.867 -36.391 1.00 74.75 72 VAL A CA 1
ATOM 572 C C . VAL A 1 72 ? 20.470 1.512 -37.748 1.00 74.75 72 VAL A C 1
ATOM 574 O O . VAL A 1 72 ? 21.189 1.425 -38.742 1.00 74.75 72 VAL A O 1
ATOM 577 N N . ARG A 1 73 ? 19.140 1.374 -37.829 1.00 65.50 73 ARG A N 1
ATOM 578 C CA . ARG A 1 73 ? 18.440 1.103 -39.095 1.00 65.50 73 ARG A CA 1
ATOM 579 C C . ARG A 1 73 ? 18.641 2.225 -40.120 1.00 65.50 73 ARG A C 1
ATOM 581 O O . ARG A 1 73 ? 18.853 1.936 -41.293 1.00 65.50 73 ARG A O 1
ATOM 588 N N . LEU A 1 74 ? 18.599 3.486 -39.684 1.00 60.31 74 LEU A N 1
ATOM 589 C CA . LEU A 1 74 ? 18.811 4.643 -40.556 1.00 60.31 74 LEU A CA 1
ATOM 590 C C . LEU A 1 74 ? 20.263 4.718 -41.058 1.00 60.31 74 LEU A C 1
ATOM 592 O O . LEU A 1 74 ? 20.493 4.960 -42.240 1.00 60.31 74 LEU A O 1
ATOM 596 N N . ALA A 1 75 ? 21.236 4.463 -40.179 1.00 62.66 75 ALA A N 1
ATOM 597 C CA . ALA A 1 75 ? 22.655 4.447 -40.529 1.00 62.66 75 ALA A CA 1
ATOM 598 C C . ALA A 1 75 ? 22.996 3.331 -41.532 1.00 62.66 75 ALA A C 1
ATOM 600 O O . ALA A 1 75 ? 23.754 3.564 -42.471 1.00 62.66 75 ALA A O 1
ATOM 601 N N . LEU A 1 76 ? 22.393 2.146 -41.382 1.00 57.66 76 LEU A N 1
ATOM 602 C CA . LEU A 1 76 ? 22.542 1.046 -42.340 1.00 57.66 76 LEU A CA 1
ATOM 603 C C . LEU A 1 76 ? 21.924 1.380 -43.706 1.00 57.66 76 LEU A C 1
ATOM 605 O O . LEU A 1 76 ? 22.555 1.122 -44.726 1.00 57.66 76 LEU A O 1
ATOM 609 N N . ALA A 1 77 ? 20.752 2.024 -43.740 1.00 58.12 77 ALA A N 1
ATOM 610 C CA . ALA A 1 77 ? 20.144 2.479 -44.995 1.00 58.12 77 ALA A CA 1
ATOM 611 C C . ALA A 1 77 ? 21.012 3.526 -45.721 1.00 58.12 77 ALA A C 1
ATOM 613 O O . ALA A 1 77 ? 21.070 3.549 -46.948 1.00 58.12 77 ALA A O 1
ATOM 614 N N . HIS A 1 78 ? 21.721 4.371 -44.968 1.00 47.47 78 HIS A N 1
ATOM 615 C CA . HIS A 1 78 ? 22.631 5.373 -45.524 1.00 47.47 78 HIS A CA 1
ATOM 616 C C . HIS A 1 78 ? 23.956 4.773 -46.038 1.00 47.47 78 HIS A C 1
ATOM 618 O O . HIS A 1 78 ? 24.622 5.391 -46.866 1.00 47.47 78 HIS A O 1
ATOM 624 N N . PHE A 1 79 ? 24.339 3.574 -45.582 1.00 47.16 79 PHE A N 1
ATOM 625 C CA . PHE A 1 79 ? 25.532 2.857 -46.053 1.00 47.16 79 PHE A CA 1
ATOM 626 C C . PHE A 1 79 ? 25.266 1.989 -47.303 1.00 47.16 79 PHE A C 1
ATOM 628 O O . PHE A 1 79 ? 26.210 1.604 -47.987 1.00 47.16 79 PHE A O 1
ATOM 635 N N . GLU A 1 80 ? 24.003 1.721 -47.664 1.00 45.38 80 GLU A N 1
ATOM 636 C CA . GLU A 1 80 ? 23.644 0.904 -48.841 1.00 45.38 80 GLU A CA 1
ATOM 637 C C . GLU A 1 80 ? 23.716 1.632 -50.204 1.00 45.38 80 GLU A C 1
ATOM 639 O O . GLU A 1 80 ? 23.474 1.009 -51.240 1.00 45.38 80 GLU A O 1
ATOM 644 N N . ILE A 1 81 ? 24.084 2.919 -50.265 1.00 50.28 81 ILE A N 1
ATOM 645 C CA . ILE A 1 81 ? 24.264 3.643 -51.540 1.00 50.28 81 ILE A CA 1
ATOM 646 C C . ILE A 1 81 ? 25.560 4.467 -51.473 1.00 50.28 81 ILE A C 1
ATOM 648 O O . ILE A 1 81 ? 25.519 5.642 -51.110 1.00 50.28 81 ILE A O 1
ATOM 652 N N . PRO A 1 82 ? 26.732 3.865 -51.766 1.00 45.53 82 PRO A N 1
ATOM 653 C CA . PRO A 1 82 ? 27.232 3.861 -53.145 1.00 45.53 82 PRO A CA 1
ATOM 654 C C . PRO A 1 82 ? 28.087 2.621 -53.503 1.00 45.53 82 PRO A C 1
ATOM 656 O O . PRO A 1 82 ? 29.172 2.414 -52.968 1.00 45.53 82 PRO A O 1
ATOM 659 N N . GLY A 1 83 ? 27.647 1.847 -54.501 1.00 51.44 83 GLY A N 1
ATOM 660 C CA . GLY A 1 83 ? 28.455 0.795 -55.137 1.00 51.44 83 GLY A CA 1
ATOM 661 C C . GLY A 1 83 ? 27.978 -0.615 -54.802 1.00 51.44 83 GLY A C 1
ATOM 662 O O . GLY A 1 83 ? 28.300 -1.174 -53.760 1.00 51.44 83 GLY A O 1
ATOM 663 N N . GLY A 1 84 ? 27.185 -1.192 -55.705 1.00 51.25 84 GLY A N 1
ATOM 664 C CA .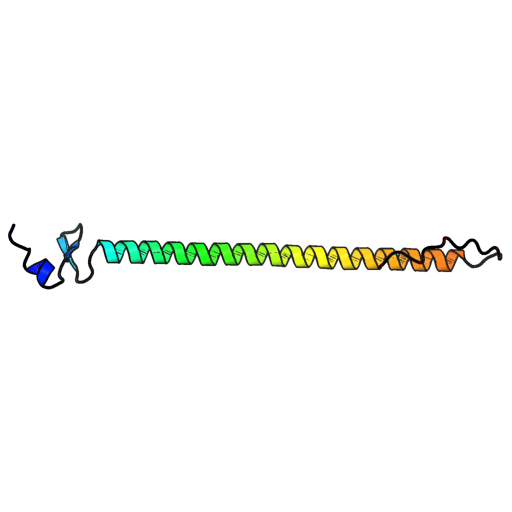 GLY A 1 84 ? 26.509 -2.467 -55.504 1.00 51.25 84 GLY A CA 1
ATOM 665 C C . GLY A 1 84 ? 27.451 -3.638 -55.223 1.00 51.25 84 GLY A C 1
ATOM 666 O O . GLY A 1 84 ? 28.074 -4.173 -56.131 1.00 51.25 84 GLY A O 1
ATOM 667 N N . CYS A 1 85 ? 27.456 -4.101 -53.978 1.00 42.53 85 CYS A N 1
ATOM 668 C CA . CYS A 1 85 ? 27.744 -5.478 -53.590 1.00 42.53 85 CYS A CA 1
ATOM 669 C C . CYS A 1 85 ? 26.859 -5.799 -52.380 1.00 42.53 85 CYS A C 1
ATOM 671 O O . CYS A 1 85 ? 27.071 -5.282 -51.288 1.00 42.53 85 CYS A O 1
ATOM 673 N N . ARG A 1 86 ? 25.820 -6.621 -52.582 1.00 42.06 86 ARG A N 1
ATOM 674 C CA . ARG A 1 86 ? 24.911 -7.048 -51.509 1.00 42.06 86 ARG A CA 1
ATOM 675 C C . ARG A 1 86 ? 25.647 -8.028 -50.600 1.00 42.06 86 ARG A C 1
ATOM 677 O O . ARG A 1 86 ? 25.782 -9.197 -50.953 1.00 42.06 86 ARG A O 1
ATOM 684 N N . PHE A 1 87 ? 26.080 -7.576 -49.430 1.00 40.34 87 PHE A N 1
ATOM 685 C CA . PHE A 1 87 ? 26.429 -8.468 -48.330 1.00 40.34 87 PHE A CA 1
ATOM 686 C C . PHE A 1 87 ? 25.336 -8.354 -47.272 1.00 40.34 87 PHE A C 1
ATOM 688 O O . PHE A 1 87 ? 25.314 -7.438 -46.458 1.00 40.34 87 PHE A O 1
ATOM 695 N N . TRP A 1 88 ? 24.365 -9.257 -47.351 1.00 37.19 88 TRP A N 1
ATOM 696 C CA . TRP A 1 88 ? 23.275 -9.356 -46.389 1.00 37.19 88 TRP A CA 1
ATOM 697 C C . TRP A 1 88 ? 23.819 -10.067 -45.140 1.00 37.19 88 TRP A C 1
ATOM 699 O O . TRP A 1 88 ? 24.175 -11.244 -45.251 1.00 37.19 88 TRP A O 1
ATOM 709 N N . PRO A 1 89 ? 23.880 -9.454 -43.943 1.00 41.91 89 PRO A N 1
ATOM 710 C CA . PRO A 1 89 ? 23.893 -10.259 -42.741 1.00 41.91 89 PRO A CA 1
ATOM 711 C C . PRO A 1 89 ? 22.468 -10.785 -42.588 1.00 41.91 89 PRO A C 1
ATOM 713 O O . PRO A 1 89 ? 21.519 -10.036 -42.361 1.00 41.91 89 PRO A O 1
ATOM 716 N N . ARG A 1 90 ? 22.315 -12.093 -42.789 1.00 43.81 90 ARG A N 1
ATOM 717 C CA . ARG A 1 90 ? 21.093 -12.852 -42.537 1.00 43.81 90 ARG A CA 1
ATOM 718 C C . ARG A 1 90 ? 20.679 -12.687 -41.071 1.00 43.81 90 ARG A C 1
ATOM 720 O O . ARG A 1 90 ? 21.010 -13.515 -40.235 1.00 43.81 90 ARG A O 1
ATOM 727 N N . LEU A 1 91 ? 19.941 -11.621 -40.776 1.00 44.44 91 LEU A N 1
ATOM 728 C CA . LEU A 1 91 ? 19.213 -11.422 -39.527 1.00 44.44 91 LEU A CA 1
ATOM 729 C C . LEU A 1 91 ? 17.718 -11.588 -39.811 1.00 44.44 91 LEU A C 1
ATOM 731 O O . LEU A 1 91 ? 16.908 -10.675 -39.693 1.00 44.44 91 LEU A O 1
ATOM 735 N N . SER A 1 92 ? 17.366 -12.786 -40.261 1.00 47.88 92 SER A N 1
ATOM 736 C CA . SER A 1 92 ? 15.996 -13.272 -40.240 1.00 47.88 92 SER A CA 1
ATOM 737 C C . SER A 1 92 ? 16.033 -14.685 -39.682 1.00 47.88 92 SER A C 1
ATOM 739 O O . SER A 1 92 ? 16.783 -15.528 -40.179 1.00 47.88 92 SER A O 1
ATOM 741 N N . SER A 1 93 ? 15.198 -14.893 -38.665 1.00 47.59 93 SER A N 1
ATOM 742 C CA . SER A 1 93 ? 14.908 -16.141 -37.959 1.00 47.59 93 SER A CA 1
ATOM 743 C C . SER A 1 93 ? 15.695 -16.380 -36.668 1.00 47.59 93 SER A C 1
ATOM 745 O O . SER A 1 93 ? 16.683 -17.103 -36.666 1.00 47.59 93 SER A O 1
ATOM 747 N N . SER A 1 94 ? 15.178 -15.849 -35.553 1.00 44.81 94 SER A N 1
ATOM 748 C CA . SER A 1 94 ? 14.823 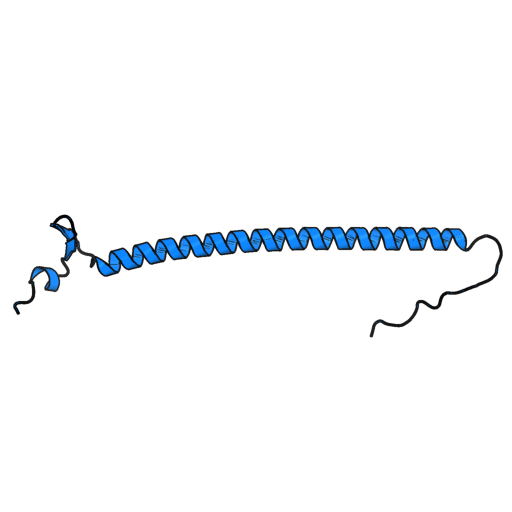-16.706 -34.409 1.00 44.81 94 SER A CA 1
ATOM 749 C C . SER A 1 94 ? 13.923 -15.959 -33.415 1.00 44.81 94 SER A C 1
ATOM 751 O O . SER A 1 94 ? 14.383 -15.508 -32.376 1.00 44.81 94 SER A O 1
ATOM 753 N N . HIS A 1 95 ? 12.641 -15.814 -33.745 1.00 38.88 95 HIS A N 1
ATOM 754 C CA . HIS A 1 95 ? 11.568 -15.711 -32.751 1.00 38.88 95 HIS A CA 1
ATOM 755 C C . HIS A 1 95 ? 10.494 -16.711 -33.198 1.00 38.88 95 HIS A C 1
ATOM 757 O O . HIS A 1 95 ? 9.728 -16.440 -34.123 1.00 38.88 95 HIS A O 1
ATOM 763 N N . ALA A 1 96 ? 10.554 -17.895 -32.594 1.00 40.38 96 ALA A N 1
ATOM 764 C CA . ALA A 1 96 ? 9.450 -18.820 -32.392 1.00 40.38 96 ALA A CA 1
ATOM 765 C C . ALA A 1 96 ? 9.317 -18.987 -30.875 1.00 40.38 96 ALA A C 1
ATOM 767 O O . ALA A 1 96 ? 10.385 -18.968 -30.215 1.00 40.38 96 ALA A O 1
#

pLDDT: mean 77.51, std 19.72, range [37.19, 97.69]